Protein AF-A0AAD3H4E7-F1 (afdb_monomer_lite)

Organism: NCBI:txid426638

Secondary structure (DSSP, 8-state):
------HHHHHHHHHH---GGGS-HHHHS-HHHHTT------GGG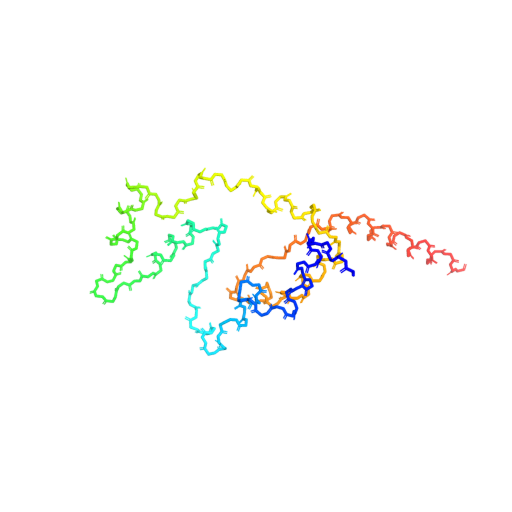HHHHHHHHHHH-B-TTT--BHIIIIIHHHHTTS--TT----S--SS-TGGGGGGT--HHHHHHHHHHHHHHHHSTTT-PPP--SSHHHHHHHHHHHHHHHHHHHSS--

Radius of gyration: 22.94 Å; chains: 1; bounding box: 48×32×80 Å

Structure (mmCIF, N/CA/C/O backbone):
data_AF-A0AAD3H4E7-F1
#
_entry.id   AF-A0AAD3H4E7-F1
#
loop_
_atom_site.group_PDB
_atom_site.id
_atom_site.type_symbol
_atom_site.label_atom_id
_atom_site.label_alt_id
_atom_site.label_comp_id
_atom_site.label_asym_id
_atom_site.label_entity_id
_atom_site.label_seq_id
_atom_site.pdbx_PDB_ins_code
_atom_site.Cartn_x
_atom_site.Cartn_y
_atom_site.Cartn_z
_atom_site.occupancy
_atom_site.B_iso_or_equiv
_atom_site.auth_seq_id
_atom_site.auth_comp_id
_atom_site.auth_asym_id
_atom_site.auth_atom_id
_atom_site.pdbx_PDB_model_num
ATOM 1 N N . MET A 1 1 ? 28.767 -15.199 -18.157 1.00 49.75 1 MET A N 1
ATOM 2 C CA . MET A 1 1 ? 27.957 -13.979 -18.354 1.00 49.75 1 MET A CA 1
ATOM 3 C C . MET A 1 1 ? 27.754 -13.343 -16.986 1.00 49.75 1 MET A C 1
ATOM 5 O O . MET A 1 1 ? 27.165 -13.981 -16.126 1.00 49.75 1 MET A O 1
ATOM 9 N N . ILE A 1 2 ? 28.351 -12.175 -16.729 1.00 52.56 2 ILE A N 1
ATOM 10 C CA . ILE A 1 2 ? 28.202 -11.471 -15.445 1.00 52.56 2 ILE A CA 1
ATOM 11 C C . ILE A 1 2 ? 26.932 -10.631 -15.550 1.00 52.56 2 ILE A C 1
ATOM 13 O O . ILE A 1 2 ? 26.899 -9.665 -16.309 1.00 52.56 2 ILE A O 1
ATOM 17 N N . TRP A 1 3 ? 25.888 -11.010 -14.818 1.00 58.00 3 TRP A N 1
ATOM 18 C CA . TRP A 1 3 ? 24.675 -10.205 -14.730 1.00 58.00 3 TRP A CA 1
ATOM 19 C C . TRP A 1 3 ? 24.979 -8.926 -13.952 1.00 58.00 3 TRP A C 1
ATOM 21 O O . TRP A 1 3 ? 25.382 -8.970 -12.786 1.00 58.00 3 TRP A O 1
ATOM 31 N N . ARG A 1 4 ? 24.812 -7.769 -14.599 1.00 77.88 4 ARG A N 1
ATOM 32 C CA . ARG A 1 4 ? 24.818 -6.488 -13.890 1.00 77.88 4 ARG A CA 1
ATOM 33 C C . ARG A 1 4 ? 23.520 -6.401 -13.093 1.00 77.88 4 ARG A C 1
ATOM 35 O O . ARG A 1 4 ? 22.448 -6.354 -13.682 1.00 77.88 4 ARG A O 1
ATOM 42 N N . LYS A 1 5 ? 23.629 -6.370 -11.765 1.00 85.12 5 LYS A N 1
ATOM 43 C CA . LYS A 1 5 ? 22.495 -6.162 -10.855 1.00 85.12 5 LYS A CA 1
ATOM 44 C C . LYS A 1 5 ? 21.993 -4.718 -10.996 1.00 85.12 5 LYS A C 1
ATOM 46 O O . LYS A 1 5 ? 22.503 -3.823 -10.331 1.00 85.12 5 LYS A O 1
ATOM 51 N N . ASN A 1 6 ? 21.064 -4.490 -11.919 1.00 89.19 6 ASN A N 1
ATOM 52 C CA . ASN A 1 6 ? 20.403 -3.207 -12.175 1.00 89.19 6 ASN A CA 1
ATOM 53 C C . ASN A 1 6 ? 18.878 -3.342 -11.989 1.00 89.19 6 ASN A C 1
ATOM 55 O O . ASN A 1 6 ? 18.393 -4.399 -11.586 1.00 89.19 6 ASN A O 1
ATOM 59 N N . PHE A 1 7 ? 18.124 -2.272 -12.253 1.00 90.44 7 PHE A N 1
ATOM 60 C CA . PHE A 1 7 ? 16.674 -2.273 -12.041 1.00 90.44 7 PHE A CA 1
ATOM 61 C C . PHE A 1 7 ? 15.930 -3.255 -12.960 1.00 90.44 7 PHE A C 1
ATOM 63 O O . PHE A 1 7 ? 15.067 -3.985 -12.488 1.00 90.44 7 PHE A O 1
ATOM 70 N N . THR A 1 8 ? 16.322 -3.363 -14.234 1.00 92.44 8 THR A N 1
ATOM 71 C CA . THR A 1 8 ? 15.782 -4.381 -15.152 1.00 92.44 8 THR A CA 1
ATOM 72 C C . THR A 1 8 ? 15.997 -5.792 -14.614 1.00 92.44 8 THR A C 1
ATOM 74 O O . THR A 1 8 ? 15.043 -6.553 -14.524 1.00 92.44 8 THR A O 1
ATOM 77 N N . TYR A 1 9 ? 17.218 -6.114 -14.170 1.00 91.31 9 TYR A N 1
ATOM 78 C CA . TYR A 1 9 ? 17.516 -7.400 -13.538 1.00 91.31 9 TYR A CA 1
ATOM 79 C C . TYR A 1 9 ? 16.620 -7.637 -12.319 1.00 91.31 9 TYR A C 1
ATOM 81 O O . TYR A 1 9 ? 16.091 -8.728 -12.155 1.00 91.31 9 TYR A O 1
ATOM 89 N N . PHE A 1 10 ? 16.417 -6.627 -11.468 1.00 91.38 10 PHE A N 1
ATOM 90 C CA . PHE A 1 10 ? 15.500 -6.742 -10.335 1.00 91.38 10 PHE A CA 1
ATOM 91 C C . PHE A 1 10 ? 14.068 -7.075 -10.786 1.00 91.38 10 PHE A C 1
ATOM 93 O O . PHE A 1 10 ? 13.501 -8.042 -10.284 1.00 91.38 10 PHE A O 1
ATOM 100 N N . LEU A 1 11 ? 13.515 -6.351 -11.764 1.00 92.06 11 LEU A N 1
ATOM 101 C CA . LEU A 1 11 ? 12.174 -6.616 -12.295 1.00 92.06 11 LEU A CA 1
ATOM 102 C C . LEU A 1 11 ? 12.058 -8.011 -12.922 1.00 92.06 11 LEU A C 1
ATOM 104 O O . LEU A 1 11 ? 11.078 -8.708 -12.674 1.00 92.06 11 LEU A O 1
ATOM 108 N N . GLU A 1 12 ? 13.068 -8.473 -13.655 1.00 91.12 12 GLU A N 1
ATOM 109 C CA . GLU A 1 12 ? 13.129 -9.852 -14.156 1.00 91.12 12 GLU A CA 1
ATOM 110 C C . GLU A 1 12 ? 13.119 -10.870 -13.008 1.00 91.12 12 GLU A C 1
ATOM 112 O O . GLU A 1 12 ? 12.354 -11.832 -13.045 1.00 91.12 12 GLU A O 1
ATOM 117 N N . ARG A 1 13 ? 13.890 -10.624 -11.937 1.00 91.38 13 ARG A N 1
ATOM 118 C CA . ARG A 1 13 ? 13.901 -11.489 -10.745 1.00 91.38 13 ARG A CA 1
ATOM 119 C C . ARG A 1 13 ? 12.546 -11.566 -10.052 1.00 91.38 13 ARG A C 1
ATOM 121 O O . ARG A 1 13 ? 12.259 -12.588 -9.443 1.00 91.38 13 ARG A O 1
ATOM 128 N N . THR A 1 14 ? 11.690 -10.551 -10.152 1.00 91.19 14 THR A N 1
ATOM 129 C CA . THR A 1 14 ? 10.331 -10.640 -9.583 1.00 91.19 14 THR A CA 1
ATOM 130 C C . THR A 1 14 ? 9.446 -11.677 -10.286 1.00 91.19 14 THR A C 1
ATOM 132 O O . THR A 1 14 ? 8.345 -11.950 -9.813 1.00 91.19 14 THR A O 1
ATOM 135 N N . GLN A 1 15 ? 9.857 -12.214 -11.440 1.00 89.12 15 GLN A N 1
ATOM 136 C CA . GLN A 1 15 ? 9.088 -13.220 -12.179 1.00 89.12 15 GLN A CA 1
ATOM 137 C C . GLN A 1 15 ? 9.406 -14.652 -11.739 1.00 89.12 15 GLN A C 1
ATOM 139 O O . GLN A 1 15 ? 8.552 -15.524 -11.854 1.00 89.12 15 GLN A O 1
ATOM 144 N N . ASP A 1 16 ? 10.619 -14.907 -11.247 1.00 89.06 16 ASP A N 1
ATOM 145 C CA . ASP A 1 16 ? 11.093 -16.259 -10.932 1.00 89.06 16 ASP A CA 1
ATOM 146 C C . ASP A 1 16 ? 11.615 -16.420 -9.492 1.00 89.06 16 ASP A C 1
ATOM 148 O O . ASP A 1 16 ? 11.859 -17.537 -9.029 1.00 89.06 16 ASP A O 1
ATOM 152 N N . CYS A 1 17 ? 11.768 -15.319 -8.753 1.00 87.56 17 CYS A N 1
ATOM 153 C CA . CYS A 1 17 ? 12.090 -15.304 -7.335 1.00 87.56 17 CYS A CA 1
ATOM 154 C C . CYS A 1 17 ? 10.806 -15.144 -6.520 1.00 87.56 17 CYS A C 1
ATOM 156 O O . CYS A 1 17 ? 10.228 -14.060 -6.463 1.00 87.56 17 CYS A O 1
ATOM 158 N N . HIS A 1 18 ? 10.387 -16.221 -5.858 1.00 84.94 18 HIS A N 1
ATOM 159 C CA . HIS A 1 18 ? 9.239 -16.199 -4.957 1.00 84.94 18 HIS A CA 1
ATOM 160 C C . HIS A 1 18 ? 9.651 -15.558 -3.630 1.00 84.94 18 HIS A C 1
ATOM 162 O O . HIS A 1 18 ? 10.074 -16.240 -2.699 1.00 84.94 18 HIS A O 1
ATOM 168 N N . ASP A 1 19 ? 9.577 -14.234 -3.579 1.00 87.50 19 ASP A N 1
ATOM 169 C CA . ASP A 1 19 ? 9.761 -13.448 -2.365 1.00 87.50 19 ASP A CA 1
ATOM 170 C C . ASP A 1 19 ? 8.465 -12.667 -2.105 1.00 87.50 19 ASP A C 1
ATOM 172 O O . ASP A 1 19 ? 8.037 -11.906 -2.981 1.00 87.50 19 ASP A O 1
ATOM 176 N N . PRO A 1 20 ? 7.824 -12.854 -0.936 1.00 86.00 20 PRO A N 1
ATOM 177 C CA . PRO A 1 20 ? 6.547 -12.219 -0.628 1.00 86.00 20 PRO A CA 1
ATOM 178 C C . PRO A 1 20 ? 6.602 -10.686 -0.661 1.00 86.00 20 PRO A C 1
ATOM 180 O O . PRO A 1 20 ? 5.568 -10.059 -0.846 1.00 86.00 20 PRO A O 1
ATOM 183 N N . HIS A 1 21 ? 7.782 -10.067 -0.544 1.00 82.94 21 HIS A N 1
ATOM 184 C CA . HIS A 1 21 ? 7.917 -8.607 -0.595 1.00 82.94 21 HIS A CA 1
ATOM 185 C C . HIS A 1 21 ? 7.682 -8.006 -1.990 1.00 82.94 21 HIS A C 1
ATOM 187 O O . HIS A 1 21 ? 7.457 -6.803 -2.088 1.00 82.94 21 HIS A O 1
ATOM 193 N N . TRP A 1 22 ? 7.749 -8.806 -3.062 1.00 87.06 22 TRP A N 1
ATOM 194 C CA . TRP A 1 22 ? 7.530 -8.340 -4.445 1.00 87.06 22 TRP A CA 1
ATOM 195 C C . TRP A 1 22 ? 6.324 -9.008 -5.112 1.00 87.06 22 TRP A C 1
ATOM 197 O O . TRP A 1 22 ? 6.093 -8.806 -6.308 1.00 87.06 22 TRP A O 1
ATOM 207 N N . GLN A 1 23 ? 5.586 -9.834 -4.366 1.00 87.06 23 GLN A N 1
ATOM 208 C CA . GLN A 1 23 ? 4.331 -10.407 -4.832 1.00 87.06 23 GLN A CA 1
ATOM 209 C C . GLN A 1 23 ? 3.258 -9.326 -4.913 1.00 87.06 23 GLN A C 1
ATOM 211 O O . GLN A 1 23 ? 3.284 -8.340 -4.181 1.00 87.06 23 GLN A O 1
ATOM 216 N N . ILE A 1 24 ? 2.313 -9.539 -5.821 1.00 89.69 24 ILE A N 1
ATOM 217 C CA . ILE A 1 24 ? 1.097 -8.740 -5.900 1.00 89.69 24 ILE A CA 1
ATOM 218 C C . ILE A 1 24 ? 0.360 -8.916 -4.566 1.00 89.69 24 ILE A C 1
ATOM 220 O O . ILE A 1 24 ? 0.050 -10.042 -4.179 1.00 89.69 24 ILE A O 1
ATOM 224 N N . GLN A 1 25 ? 0.074 -7.824 -3.857 1.00 89.06 25 GLN A N 1
ATOM 225 C CA . GLN A 1 25 ? -0.601 -7.850 -2.556 1.00 89.06 25 GLN A CA 1
ATOM 226 C C . GLN A 1 25 ? -1.988 -8.481 -2.658 1.00 89.06 25 GLN A C 1
ATOM 228 O O . GLN A 1 25 ? -2.428 -9.143 -1.718 1.00 89.06 25 GLN A O 1
ATOM 233 N N . TYR A 1 26 ? -2.644 -8.324 -3.815 1.00 91.12 26 TYR A N 1
ATOM 234 C CA . TYR A 1 26 ? -3.914 -8.982 -4.101 1.00 91.12 26 TYR A CA 1
ATOM 235 C C . TYR A 1 26 ? -3.842 -10.508 -3.886 1.00 91.12 26 TYR A C 1
ATOM 237 O O . TYR A 1 26 ? -4.712 -11.091 -3.245 1.00 91.12 26 TYR A O 1
ATOM 245 N N . ASP A 1 27 ? -2.765 -11.140 -4.356 1.00 90.50 27 ASP A N 1
ATOM 246 C CA . ASP A 1 27 ? -2.585 -12.595 -4.294 1.00 90.50 27 ASP A CA 1
ATOM 247 C C . ASP A 1 27 ? -2.154 -13.088 -2.902 1.00 90.50 27 ASP A C 1
ATOM 249 O O . ASP A 1 27 ? -2.265 -14.275 -2.595 1.00 90.50 27 ASP A O 1
ATOM 253 N N . VAL A 1 28 ? -1.648 -12.193 -2.045 1.00 89.94 28 VAL A N 1
ATOM 254 C CA . VAL A 1 28 ? -1.225 -12.530 -0.674 1.00 89.94 28 VAL A CA 1
ATOM 255 C C . VAL A 1 28 ? -2.434 -12.745 0.244 1.00 89.94 28 VAL A C 1
ATOM 257 O O . VAL A 1 28 ? -2.365 -13.519 1.202 1.00 89.94 28 VAL A O 1
ATOM 260 N N . VAL A 1 29 ? -3.552 -12.076 -0.035 1.00 89.44 29 VAL A N 1
ATOM 261 C CA . VAL A 1 29 ? -4.795 -12.206 0.730 1.00 89.44 29 VAL A CA 1
ATOM 262 C C . VAL A 1 29 ? -5.685 -13.261 0.072 1.00 89.44 29 VAL A C 1
ATOM 264 O O . VAL A 1 29 ? -6.156 -13.071 -1.047 1.00 89.44 29 VAL A O 1
ATOM 267 N N . ASP A 1 30 ? -5.975 -14.361 0.783 1.00 91.62 30 ASP A N 1
ATOM 268 C CA . ASP A 1 30 ? -6.920 -15.377 0.287 1.00 91.62 30 ASP A CA 1
ATOM 269 C C . ASP A 1 30 ? -8.272 -14.744 -0.090 1.00 91.62 30 ASP A C 1
ATOM 271 O O . ASP A 1 30 ? -8.822 -13.940 0.667 1.00 91.62 30 ASP A O 1
ATOM 275 N N . GLU A 1 31 ? -8.882 -15.236 -1.174 1.00 91.50 31 GLU A N 1
ATOM 276 C CA . GLU A 1 31 ? -10.153 -14.730 -1.715 1.00 91.50 31 GLU A CA 1
ATOM 277 C C . GLU A 1 31 ? -11.260 -14.574 -0.655 1.00 91.50 31 GLU A C 1
ATOM 279 O O . GLU A 1 31 ? -11.976 -13.573 -0.602 1.00 91.50 31 GLU A O 1
ATOM 284 N N . LYS A 1 32 ? -11.345 -15.539 0.270 1.00 95.12 32 LYS A N 1
ATOM 285 C CA . LYS A 1 32 ? -12.326 -15.566 1.369 1.00 95.12 32 LYS A CA 1
ATOM 286 C C . LYS A 1 32 ? -12.211 -14.390 2.351 1.00 95.12 32 LYS A C 1
ATOM 288 O O . LYS A 1 32 ? -13.145 -14.165 3.123 1.00 95.12 32 LYS A O 1
ATOM 293 N N . TRP A 1 33 ? -11.076 -13.690 2.377 1.00 93.81 33 TRP A N 1
ATOM 294 C CA . TRP A 1 33 ? -10.818 -12.580 3.292 1.00 93.81 33 TRP A CA 1
ATOM 295 C C . TRP A 1 33 ? -11.097 -11.210 2.679 1.00 93.81 33 TRP A C 1
ATOM 297 O O . TRP A 1 33 ? -11.351 -10.287 3.447 1.00 93.81 33 TRP A O 1
ATOM 307 N N . TRP A 1 34 ? -11.141 -11.061 1.348 1.00 90.50 34 TRP A N 1
ATOM 308 C CA . TRP A 1 34 ? -11.386 -9.755 0.714 1.00 90.50 34 TRP A CA 1
ATOM 309 C C . TRP A 1 34 ? -12.685 -9.108 1.184 1.00 90.50 34 TRP A C 1
ATOM 311 O O . TRP A 1 34 ? -12.702 -7.936 1.545 1.00 90.50 34 TRP A O 1
ATOM 321 N N . SER A 1 35 ? -13.761 -9.890 1.305 1.00 91.75 35 SER A N 1
ATOM 322 C CA . SER A 1 35 ? -15.052 -9.390 1.794 1.00 91.75 35 SER A CA 1
ATOM 323 C C . SER A 1 35 ? -15.082 -9.091 3.304 1.00 91.75 35 SER A C 1
ATOM 325 O O . SER A 1 35 ? -16.159 -8.853 3.850 1.00 91.75 35 SER A O 1
ATOM 327 N N . LYS A 1 36 ? -13.965 -9.272 4.016 1.00 93.88 36 LYS A N 1
ATOM 328 C CA . LYS A 1 36 ? -13.811 -9.042 5.464 1.00 93.88 36 LYS A CA 1
ATOM 329 C C . LYS A 1 36 ? -12.865 -7.881 5.764 1.00 93.88 36 LYS A C 1
ATOM 331 O O . LYS A 1 36 ? -12.645 -7.573 6.931 1.00 93.88 36 LYS A O 1
ATOM 336 N N . ILE A 1 37 ? -12.269 -7.283 4.734 1.00 91.44 37 ILE A N 1
ATOM 337 C CA . ILE A 1 37 ? -11.418 -6.110 4.881 1.00 91.44 37 ILE A CA 1
ATOM 338 C C . ILE A 1 37 ? -12.330 -4.890 4.947 1.00 91.44 37 ILE A C 1
ATOM 340 O O . ILE A 1 37 ? -12.882 -4.455 3.942 1.00 91.44 37 ILE A O 1
ATOM 344 N N . ASP A 1 38 ? -12.474 -4.347 6.152 1.00 91.69 38 ASP A N 1
ATOM 345 C CA . ASP A 1 38 ? -13.314 -3.174 6.419 1.00 91.69 38 ASP A CA 1
ATOM 346 C C . ASP A 1 38 ? -12.508 -1.861 6.442 1.00 91.69 38 ASP A C 1
ATOM 348 O O . ASP A 1 38 ? -13.063 -0.782 6.652 1.00 91.69 38 ASP A O 1
ATOM 352 N N . PHE A 1 39 ? -11.184 -1.947 6.273 1.00 92.12 39 PHE A N 1
ATOM 353 C CA . PHE A 1 39 ? -10.278 -0.804 6.286 1.00 92.12 39 PHE A CA 1
ATOM 354 C C . PHE A 1 39 ? -8.993 -1.107 5.504 1.00 92.12 39 PHE A C 1
ATOM 356 O O . PHE A 1 39 ? -8.346 -2.125 5.754 1.00 92.12 39 PHE A O 1
ATOM 363 N N . VAL A 1 40 ? -8.595 -0.192 4.620 1.00 90.44 40 VAL A N 1
ATOM 364 C CA . VAL A 1 40 ? -7.296 -0.192 3.929 1.00 90.44 40 VAL A CA 1
ATOM 365 C C . VAL A 1 40 ? -6.587 1.111 4.269 1.00 90.44 40 VAL A C 1
ATOM 367 O O . VAL A 1 40 ? -7.168 2.184 4.139 1.00 90.44 40 VAL A O 1
ATOM 370 N N . GLY A 1 41 ? -5.351 1.003 4.755 1.00 89.12 41 GLY A N 1
ATOM 371 C CA . GLY A 1 41 ? -4.506 2.151 5.067 1.00 89.12 41 GLY A CA 1
ATOM 372 C C . GLY A 1 41 ? -3.352 2.262 4.082 1.00 89.12 41 GLY A C 1
ATOM 373 O O . GLY A 1 41 ? -2.793 1.251 3.656 1.00 89.12 41 GLY A O 1
ATOM 374 N N . HIS A 1 42 ? -2.960 3.490 3.775 1.00 86.56 42 HIS A N 1
ATOM 375 C CA . HIS A 1 42 ? -1.926 3.803 2.810 1.00 86.56 42 HIS A CA 1
ATOM 376 C C . HIS A 1 42 ? -0.726 4.439 3.497 1.00 86.56 42 HIS A C 1
ATOM 378 O O . HIS A 1 42 ? -0.850 5.366 4.295 1.00 86.56 42 HIS A O 1
ATOM 384 N N . MET A 1 43 ? 0.474 3.981 3.141 1.00 81.62 43 MET A N 1
ATOM 385 C CA . MET A 1 43 ? 1.709 4.474 3.758 1.00 81.62 43 MET A CA 1
ATOM 386 C C . MET A 1 43 ? 1.936 5.977 3.548 1.00 81.62 43 MET A C 1
ATOM 388 O O . MET A 1 43 ? 2.485 6.639 4.425 1.00 81.62 43 MET A O 1
ATOM 392 N N . HIS A 1 44 ? 1.489 6.527 2.417 1.00 79.00 44 HIS A N 1
ATOM 393 C CA . HIS A 1 44 ? 1.604 7.955 2.117 1.00 79.00 44 HIS A CA 1
ATOM 394 C C . HIS A 1 44 ? 0.673 8.823 2.991 1.00 79.00 44 HIS A C 1
ATOM 396 O O . HIS A 1 44 ? 0.989 9.981 3.252 1.00 79.00 44 HIS A O 1
ATOM 402 N N . HIS A 1 45 ? -0.406 8.240 3.526 1.00 83.19 45 HIS A N 1
ATOM 403 C CA . HIS A 1 45 ? -1.342 8.865 4.465 1.00 83.19 45 HIS A CA 1
ATOM 404 C C . HIS A 1 45 ? -1.313 8.198 5.849 1.00 83.19 45 HIS A C 1
ATOM 406 O O . HIS A 1 45 ? -2.289 8.278 6.589 1.00 83.19 45 HIS A O 1
ATOM 412 N N . ILE A 1 46 ? -0.210 7.537 6.232 1.00 83.56 46 ILE A N 1
ATOM 413 C CA . ILE A 1 46 ? -0.192 6.619 7.387 1.00 83.56 46 ILE A CA 1
ATOM 414 C C . ILE A 1 46 ? -0.689 7.258 8.688 1.00 83.56 46 ILE A C 1
ATOM 416 O O . ILE A 1 46 ? -1.365 6.608 9.483 1.00 83.56 46 ILE A O 1
ATOM 420 N N . HIS A 1 47 ? -0.394 8.542 8.893 1.00 82.75 47 HIS A N 1
ATOM 421 C CA . HIS A 1 47 ? -0.866 9.293 10.048 1.00 82.75 47 HIS A CA 1
ATOM 422 C C . HIS A 1 47 ? -2.396 9.462 10.036 1.00 82.75 47 HIS A C 1
ATOM 424 O O . HIS A 1 47 ? -3.077 9.165 11.024 1.00 82.75 47 HIS A O 1
ATOM 430 N N . ASP A 1 48 ? -2.940 9.915 8.909 1.00 87.00 48 ASP A N 1
ATOM 431 C CA . ASP A 1 48 ? -4.362 10.216 8.759 1.00 87.00 48 ASP A CA 1
ATOM 432 C C . ASP A 1 48 ? -5.205 8.942 8.699 1.00 87.00 48 ASP A C 1
ATOM 434 O O . ASP A 1 48 ? -6.257 8.861 9.343 1.00 87.00 48 ASP A O 1
ATOM 438 N N . ASP A 1 49 ? -4.706 7.911 8.024 1.00 90.00 49 ASP A N 1
ATOM 439 C CA . ASP A 1 49 ? -5.346 6.603 7.954 1.00 90.00 49 ASP A CA 1
ATOM 440 C C . ASP A 1 49 ? -5.330 5.916 9.320 1.00 90.00 49 ASP A C 1
ATOM 442 O O . ASP A 1 49 ? -6.349 5.379 9.752 1.00 90.00 49 ASP A O 1
ATOM 446 N N . ALA A 1 50 ? -4.245 6.019 10.091 1.00 88.88 50 ALA A N 1
ATOM 447 C CA . ALA A 1 50 ? -4.234 5.490 11.451 1.00 88.88 50 ALA A CA 1
ATOM 448 C C . ALA A 1 50 ? -5.222 6.217 12.374 1.00 88.88 50 ALA A C 1
ATOM 450 O O . ALA A 1 50 ? -5.958 5.576 13.131 1.00 88.88 50 ALA A O 1
ATOM 451 N N . LYS A 1 51 ? -5.306 7.552 12.289 1.00 89.88 51 LYS A N 1
ATOM 452 C CA . LYS A 1 51 ? -6.324 8.322 13.020 1.00 89.88 51 LYS A CA 1
ATOM 453 C C . LYS A 1 51 ? -7.736 7.903 12.606 1.00 89.88 51 LYS A C 1
ATOM 455 O O . LYS A 1 51 ? -8.615 7.783 13.466 1.00 89.88 51 LYS A O 1
ATOM 460 N N . SER A 1 52 ? -7.958 7.666 11.316 1.00 92.75 52 SER A N 1
ATOM 461 C CA . SER A 1 52 ? -9.243 7.221 10.771 1.00 92.75 52 SER A CA 1
ATOM 462 C C . SER A 1 52 ? -9.614 5.822 11.262 1.00 92.75 52 SER A C 1
ATOM 464 O O . SER A 1 52 ? -10.725 5.635 11.760 1.00 92.75 52 SER A O 1
ATOM 466 N N . LEU A 1 53 ? -8.667 4.880 11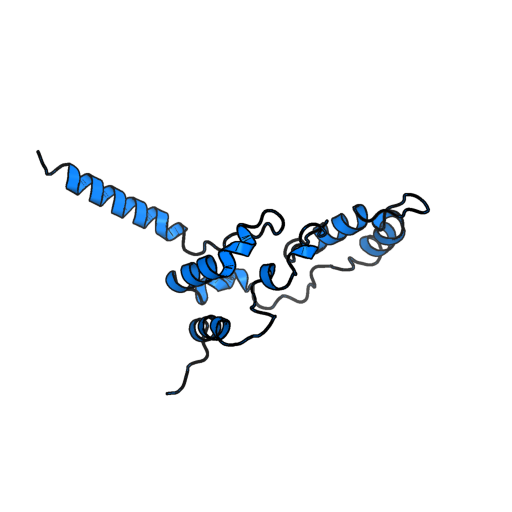.268 1.00 93.00 53 LEU A N 1
ATOM 467 C CA . LEU A 1 53 ? -8.840 3.540 11.831 1.00 93.00 53 LEU A CA 1
ATOM 468 C C . LEU A 1 53 ? -9.245 3.596 13.310 1.00 93.00 53 LEU A C 1
ATOM 470 O O . LEU A 1 53 ? -10.204 2.949 13.727 1.00 93.00 53 LEU A O 1
ATOM 474 N N . LEU A 1 54 ? -8.571 4.414 14.122 1.00 92.25 54 LEU A N 1
ATOM 475 C CA . LEU A 1 54 ? -8.897 4.536 15.548 1.00 92.25 54 LEU A CA 1
ATOM 476 C C . LEU A 1 54 ? -10.290 5.127 15.799 1.00 92.25 54 LEU A C 1
ATOM 478 O O . LEU A 1 54 ? -10.934 4.789 16.795 1.00 92.25 54 LEU A O 1
ATOM 482 N N . LYS A 1 55 ? -10.761 6.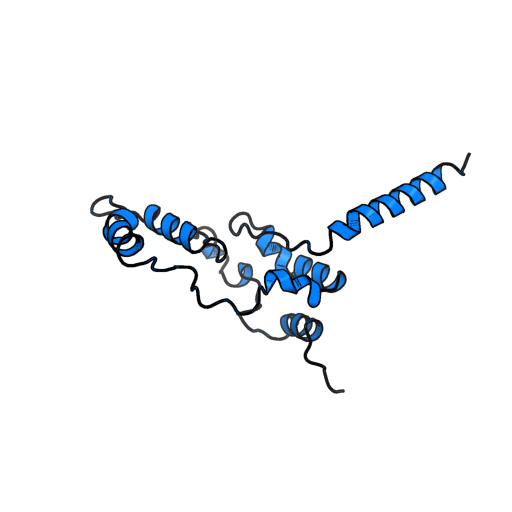015 14.920 1.00 93.75 55 LYS A N 1
ATOM 483 C CA . LYS A 1 55 ? -12.131 6.545 14.969 1.00 93.75 55 LYS A CA 1
ATOM 484 C C . LYS A 1 55 ? -13.163 5.526 14.485 1.00 93.75 55 LYS A C 1
ATOM 486 O O . LYS A 1 55 ? -14.298 5.559 14.953 1.00 93.75 55 LYS A O 1
ATOM 491 N N . PHE A 1 56 ? -12.779 4.638 13.572 1.00 94.88 56 PHE A N 1
ATOM 492 C CA . PHE A 1 56 ? -13.630 3.568 13.062 1.00 94.88 56 PHE A CA 1
ATOM 493 C C . PHE A 1 56 ? -13.859 2.466 14.110 1.00 94.88 56 PHE A C 1
ATOM 495 O O . PHE A 1 56 ? -14.990 2.026 14.319 1.00 94.88 56 PHE A O 1
ATOM 502 N N . LEU A 1 57 ? -12.810 2.063 14.833 1.00 94.06 57 LEU A N 1
ATOM 503 C CA . LEU A 1 57 ? -12.879 1.004 15.841 1.00 94.06 57 LEU A CA 1
ATOM 504 C C . LEU A 1 57 ? -13.711 1.429 17.060 1.00 94.06 57 LEU A C 1
ATOM 506 O O . LEU A 1 57 ? -13.266 2.243 17.872 1.00 94.06 57 LEU A O 1
ATOM 510 N N . ARG A 1 58 ? -14.900 0.837 17.227 1.00 95.69 58 ARG A N 1
ATOM 511 C CA . ARG A 1 58 ? -15.838 1.122 18.325 1.00 95.69 58 ARG A CA 1
ATOM 512 C C . ARG A 1 58 ? -15.948 -0.042 19.304 1.00 95.69 58 ARG A C 1
ATOM 514 O O . ARG A 1 58 ? -16.064 -1.199 18.914 1.00 95.69 58 ARG A O 1
ATOM 521 N N . SER A 1 59 ? -15.944 0.264 20.597 1.00 94.69 59 SER A N 1
ATOM 522 C CA . SER A 1 59 ? -16.129 -0.740 21.639 1.00 94.69 59 SER A CA 1
ATOM 523 C C . SER A 1 59 ? -17.600 -1.102 21.820 1.00 94.69 59 SER A C 1
ATOM 525 O O . SER A 1 59 ? -18.438 -0.234 22.045 1.00 94.69 59 SER A O 1
ATOM 527 N N . ASN A 1 60 ? -17.895 -2.401 21.855 1.00 95.69 60 ASN A N 1
ATOM 528 C CA . ASN A 1 60 ? -19.240 -2.906 22.149 1.00 95.69 60 ASN A CA 1
ATOM 529 C C . ASN A 1 60 ? -19.656 -2.747 23.624 1.00 95.69 60 ASN A C 1
ATOM 531 O O . ASN A 1 60 ? -20.818 -2.962 23.951 1.00 95.69 60 ASN A O 1
ATOM 535 N N . LYS A 1 61 ? -18.724 -2.411 24.529 1.00 95.88 61 LYS A N 1
ATOM 536 C CA . LYS A 1 61 ? -18.994 -2.320 25.975 1.00 95.88 61 LYS A CA 1
ATOM 537 C C . LYS A 1 61 ? -19.542 -0.955 26.390 1.00 95.88 61 LYS A C 1
ATOM 539 O O . LYS A 1 61 ? -20.460 -0.884 27.195 1.00 95.88 61 LYS A O 1
ATOM 544 N N . ASP A 1 62 ? -18.934 0.110 25.886 1.00 95.50 62 ASP A N 1
ATOM 545 C CA . ASP A 1 62 ? -19.228 1.495 26.278 1.00 95.50 62 ASP A CA 1
ATOM 546 C C . ASP A 1 62 ? -19.501 2.407 25.075 1.00 95.50 62 ASP A C 1
ATOM 548 O O . ASP A 1 62 ? -19.730 3.600 25.246 1.00 95.50 62 ASP A O 1
ATOM 552 N N . GLY A 1 63 ? -19.496 1.862 23.854 1.00 95.56 63 GLY A N 1
ATOM 553 C CA . GLY A 1 63 ? -19.807 2.602 22.636 1.00 95.56 63 GLY A CA 1
ATOM 554 C C . GLY A 1 63 ? -18.739 3.610 22.220 1.00 95.56 63 GLY A C 1
ATOM 555 O O . GLY A 1 63 ? -18.914 4.246 21.185 1.00 95.56 63 GLY A O 1
ATOM 556 N N . LEU A 1 64 ? -17.643 3.758 22.966 1.00 96.50 64 LEU A N 1
ATOM 557 C CA . LEU A 1 64 ? -16.575 4.704 22.647 1.00 96.50 64 LEU A CA 1
ATOM 558 C C . LEU A 1 64 ? -15.627 4.130 21.593 1.00 96.50 64 LEU A C 1
ATOM 560 O O . LEU A 1 64 ? -15.372 2.922 21.540 1.00 96.50 64 LEU A O 1
ATOM 564 N N . THR A 1 65 ? -15.080 5.012 20.766 1.00 96.19 65 THR A N 1
ATOM 565 C CA . THR A 1 65 ? -14.053 4.676 19.775 1.00 96.19 65 THR A CA 1
ATOM 566 C C . THR A 1 65 ? -12.683 4.475 20.428 1.00 96.19 65 THR A C 1
ATOM 568 O O . THR A 1 65 ? -12.414 4.997 21.514 1.00 96.19 65 THR A O 1
ATOM 571 N N . ALA A 1 66 ? -11.779 3.747 19.767 1.00 92.56 66 ALA A N 1
ATOM 572 C CA . ALA A 1 66 ? -10.389 3.637 20.214 1.00 92.56 66 ALA A CA 1
ATOM 573 C C . ALA A 1 66 ? -9.721 5.023 20.280 1.00 92.56 66 ALA A C 1
ATOM 575 O O . ALA A 1 66 ? -8.978 5.320 21.219 1.00 92.56 66 ALA A O 1
ATOM 576 N N . TRP A 1 67 ? -10.067 5.915 19.345 1.00 92.31 67 TRP A N 1
ATOM 577 C CA . TRP A 1 67 ? -9.635 7.309 19.369 1.00 92.31 67 TRP A CA 1
ATOM 578 C C . TRP A 1 67 ? -10.047 8.028 20.660 1.00 92.31 67 TRP A C 1
ATOM 580 O O . TRP A 1 67 ? -9.222 8.679 21.292 1.00 92.31 67 TRP A O 1
ATOM 590 N N . GLU A 1 68 ? -11.301 7.894 21.089 1.00 92.69 68 GLU A N 1
ATOM 591 C CA . GLU A 1 68 ? -11.803 8.546 22.306 1.00 92.69 68 GLU A CA 1
ATOM 592 C C . GLU A 1 68 ? -11.201 7.992 23.592 1.00 92.69 68 GLU A C 1
ATOM 594 O O . GLU A 1 68 ? -11.007 8.757 24.531 1.00 92.69 68 GLU A O 1
ATOM 599 N N . LYS A 1 69 ? -10.910 6.689 23.639 1.00 90.00 69 LYS A N 1
ATOM 600 C CA . LYS A 1 69 ? -10.368 6.047 24.842 1.00 90.00 69 LYS A CA 1
ATOM 601 C C . LYS A 1 69 ? -8.888 6.308 25.057 1.00 90.00 69 LYS A C 1
ATOM 603 O O . LYS A 1 69 ? -8.459 6.439 26.197 1.00 90.00 69 LYS A O 1
ATOM 608 N N . VAL A 1 70 ? -8.110 6.270 23.977 1.00 85.69 70 VAL A N 1
ATOM 609 C CA . VAL A 1 70 ? -6.642 6.273 24.061 1.00 85.69 70 VAL A CA 1
ATOM 610 C C . VAL A 1 70 ? -5.982 7.159 23.011 1.00 85.69 70 VAL A C 1
ATOM 612 O O . VAL A 1 70 ? -4.934 7.736 23.284 1.00 85.69 70 VAL A O 1
ATOM 615 N N . GLY A 1 71 ? -6.588 7.312 21.829 1.00 84.88 71 GLY A N 1
ATOM 616 C CA . GLY A 1 71 ? -5.990 8.071 20.729 1.00 84.88 71 GLY A CA 1
ATOM 617 C C . GLY A 1 71 ? -5.818 9.558 21.043 1.00 84.88 71 GLY A C 1
ATOM 618 O O . GLY A 1 71 ? -4.721 10.076 20.897 1.00 84.88 71 GLY A O 1
ATOM 619 N N . LYS A 1 72 ? -6.851 10.241 21.548 1.00 83.44 72 LYS A N 1
ATOM 620 C CA . LYS A 1 72 ? -6.791 11.688 21.849 1.00 83.44 72 LYS A CA 1
ATOM 621 C C . LYS A 1 72 ? -5.656 12.042 22.811 1.00 83.44 72 LYS A C 1
ATOM 623 O O . LYS A 1 72 ? -4.910 12.985 22.576 1.00 83.44 72 LYS A O 1
ATOM 628 N N . ASP A 1 73 ? -5.520 11.275 23.889 1.00 79.19 73 ASP A N 1
ATOM 629 C CA . ASP A 1 73 ? -4.544 11.570 24.939 1.00 79.19 73 ASP A CA 1
ATOM 630 C C . ASP A 1 73 ? -3.145 11.038 24.619 1.00 79.19 73 ASP A C 1
ATOM 632 O O . ASP A 1 73 ? -2.160 11.674 24.979 1.00 79.19 73 ASP A O 1
ATOM 636 N N . GLY A 1 74 ? -3.038 9.892 23.943 1.00 69.81 74 GLY A N 1
ATOM 637 C CA . GLY A 1 74 ? -1.751 9.301 23.581 1.00 69.81 74 GLY A CA 1
ATOM 638 C C . GLY A 1 74 ? -1.110 9.937 22.348 1.00 69.81 74 GLY A C 1
ATOM 639 O O . GLY A 1 74 ? 0.101 10.114 22.327 1.00 69.81 74 GLY A O 1
ATOM 640 N N . TRP A 1 75 ? -1.916 10.299 21.346 1.00 73.81 75 TRP A N 1
ATOM 641 C CA . TRP A 1 75 ? -1.453 10.686 20.009 1.00 73.81 75 TRP A CA 1
ATOM 642 C C . TRP A 1 75 ? -1.217 12.190 19.856 1.00 73.81 75 TRP A C 1
ATOM 644 O O . TRP A 1 75 ? -0.302 12.591 19.148 1.00 73.81 75 TRP A O 1
ATOM 654 N N . GLU A 1 76 ? -2.026 13.035 20.512 1.00 65.44 76 GLU A N 1
ATOM 655 C CA . GLU A 1 76 ? -1.892 14.499 20.401 1.00 65.44 76 GLU A CA 1
ATOM 656 C C . GLU A 1 76 ? -1.004 15.098 21.509 1.00 65.44 76 GLU A C 1
ATOM 658 O O . GLU A 1 76 ? -0.374 16.129 21.289 1.00 65.44 76 GLU A O 1
ATOM 663 N N . LYS A 1 77 ? -0.913 14.472 22.695 1.00 64.06 77 LYS A N 1
ATOM 664 C CA . LYS A 1 77 ? -0.163 15.041 23.839 1.00 64.06 77 LYS A CA 1
ATOM 665 C C . LYS A 1 77 ? 1.272 14.531 23.986 1.00 64.06 77 LYS A C 1
ATOM 667 O O . LYS A 1 77 ? 2.101 15.266 24.511 1.00 64.06 77 LYS A O 1
ATOM 672 N N . ASN A 1 78 ? 1.569 13.305 23.547 1.00 60.34 78 ASN A N 1
ATOM 673 C CA . ASN A 1 78 ? 2.860 12.641 23.798 1.00 60.34 78 ASN A CA 1
ATOM 674 C C . ASN A 1 78 ? 3.695 12.399 22.526 1.00 60.34 78 ASN A C 1
ATOM 676 O O . ASN A 1 78 ? 4.687 11.673 22.576 1.00 60.34 78 ASN A O 1
ATOM 680 N N . GLY A 1 79 ? 3.315 13.022 21.407 1.00 59.72 79 GLY A N 1
ATOM 681 C CA . GLY A 1 79 ? 3.892 12.773 20.085 1.00 59.72 79 GLY A CA 1
ATOM 682 C C . GLY A 1 79 ? 3.060 11.777 19.276 1.00 59.72 79 GLY A C 1
ATOM 683 O O . GLY A 1 79 ? 2.400 10.895 19.826 1.00 59.72 79 GLY A O 1
ATOM 684 N N . GLU A 1 80 ? 3.060 11.941 17.955 1.00 66.12 80 GLU A N 1
ATOM 685 C CA . GLU A 1 80 ? 2.255 11.113 17.057 1.00 66.12 80 GLU A CA 1
ATOM 686 C C . GLU A 1 80 ? 2.863 9.698 16.992 1.00 66.12 80 GLU A C 1
ATOM 688 O O . GLU A 1 80 ? 4.010 9.511 16.601 1.00 66.12 80 GLU A O 1
ATOM 693 N N . PHE A 1 81 ? 2.110 8.667 17.382 1.00 62.47 81 PHE A N 1
ATOM 694 C CA . PHE A 1 81 ? 2.588 7.271 17.452 1.00 62.47 81 PHE A CA 1
ATOM 695 C C . PHE A 1 81 ? 2.986 6.681 16.080 1.00 62.47 81 PHE A C 1
ATOM 697 O O . PHE A 1 81 ? 3.710 5.690 16.012 1.00 62.47 81 PHE A O 1
ATOM 704 N N . LEU A 1 82 ? 2.560 7.323 14.990 1.00 63.75 82 LEU A N 1
ATOM 705 C CA . LEU A 1 82 ? 2.996 7.067 13.613 1.00 63.75 82 LEU A CA 1
ATOM 706 C C . LEU A 1 82 ? 3.404 8.372 12.927 1.00 63.75 82 LEU A C 1
ATOM 708 O O . LEU A 1 82 ? 3.079 8.598 11.761 1.00 63.75 82 LEU A O 1
ATOM 712 N N . GLN A 1 83 ? 4.080 9.252 13.671 1.00 59.75 83 GLN A N 1
ATOM 713 C CA . GLN A 1 83 ? 4.731 10.417 13.088 1.00 59.75 83 GLN A CA 1
ATOM 714 C C . GLN A 1 83 ? 5.546 9.945 11.884 1.00 59.75 83 GLN A C 1
ATOM 716 O O . GLN A 1 83 ? 6.249 8.930 11.975 1.00 59.75 83 GLN A O 1
ATOM 721 N N . GLN A 1 84 ? 5.463 10.672 10.766 1.00 55.91 84 GLN A N 1
ATOM 722 C CA . GLN A 1 84 ? 6.469 10.538 9.719 1.00 55.91 84 GLN A CA 1
ATOM 723 C C . GLN A 1 84 ? 7.817 10.613 10.423 1.00 55.91 84 GLN A C 1
ATOM 725 O O . GLN A 1 84 ? 8.130 11.618 11.067 1.00 55.91 84 GLN A O 1
ATOM 730 N N . ASN A 1 85 ? 8.572 9.519 10.394 1.00 53.44 85 ASN A N 1
ATOM 731 C CA . ASN A 1 85 ? 9.855 9.502 11.053 1.00 53.44 85 ASN A CA 1
ATOM 732 C C . ASN A 1 85 ? 10.679 10.583 10.345 1.00 53.44 85 ASN A C 1
ATOM 734 O O . ASN A 1 85 ? 11.002 10.446 9.170 1.00 53.44 85 ASN A O 1
ATOM 738 N N . GLY A 1 86 ? 10.977 11.687 11.034 1.00 46.88 86 GLY A N 1
ATOM 739 C CA . GLY A 1 86 ? 11.818 12.762 10.502 1.00 46.88 86 GLY A CA 1
ATOM 740 C C . GLY A 1 86 ? 13.248 12.292 10.215 1.00 46.88 86 GLY A C 1
ATOM 741 O O . GLY A 1 86 ? 14.066 13.065 9.719 1.00 46.88 86 GLY A O 1
ATOM 742 N N . ALA A 1 87 ? 13.558 11.022 10.516 1.00 51.53 87 ALA A N 1
ATOM 743 C CA . ALA A 1 87 ? 14.597 10.269 9.841 1.00 51.53 87 ALA A CA 1
ATOM 744 C C . ALA A 1 87 ? 14.379 10.413 8.335 1.00 51.53 87 ALA A C 1
ATOM 746 O O . ALA A 1 87 ? 13.572 9.695 7.752 1.00 51.53 87 ALA A O 1
ATOM 747 N N . GLY A 1 88 ? 15.074 11.380 7.729 1.00 44.75 88 GLY A N 1
ATOM 748 C CA . GLY A 1 88 ? 14.988 11.632 6.303 1.00 44.75 88 GLY A CA 1
ATOM 749 C C . GLY A 1 88 ? 15.106 10.297 5.596 1.00 44.75 88 GLY A C 1
ATOM 750 O O . GLY A 1 88 ? 16.163 9.665 5.660 1.00 44.75 88 GLY A O 1
ATOM 751 N N . HIS A 1 89 ? 14.013 9.839 4.983 1.00 49.69 89 HIS A N 1
ATOM 752 C CA . HIS A 1 89 ? 14.083 8.783 3.995 1.00 49.69 89 HIS A CA 1
ATOM 753 C C . HIS A 1 89 ? 15.117 9.308 3.005 1.00 49.69 89 HIS A C 1
ATOM 755 O O . HIS A 1 89 ? 14.851 10.263 2.278 1.00 49.69 89 HIS A O 1
ATOM 761 N N . ALA A 1 90 ? 16.352 8.799 3.099 1.00 47.06 90 ALA A N 1
ATOM 762 C CA . ALA A 1 90 ? 17.551 9.475 2.595 1.00 47.06 90 ALA A CA 1
ATOM 763 C C . ALA A 1 90 ? 17.538 9.661 1.069 1.00 47.06 90 ALA A C 1
ATOM 765 O O . ALA A 1 90 ? 18.447 10.232 0.468 1.00 47.06 90 ALA A O 1
ATOM 766 N N . THR A 1 91 ? 16.489 9.189 0.416 1.00 51.00 91 THR A N 1
ATOM 767 C CA . THR A 1 91 ? 16.218 9.347 -0.986 1.00 51.00 91 THR A CA 1
ATOM 768 C C . THR A 1 91 ? 14.704 9.427 -1.152 1.00 51.00 91 THR A C 1
ATOM 770 O O . THR A 1 91 ? 14.024 8.466 -0.804 1.00 51.00 91 THR A O 1
ATOM 773 N N . GLY A 1 92 ? 14.179 10.521 -1.712 1.00 58.88 92 GLY A N 1
ATOM 774 C CA . GLY A 1 92 ? 12.859 10.524 -2.347 1.00 58.88 92 GLY A CA 1
ATOM 775 C C . GLY A 1 92 ? 12.858 9.478 -3.458 1.00 58.88 92 GLY A C 1
ATOM 776 O O . GLY A 1 92 ? 13.258 9.758 -4.584 1.00 58.88 92 GLY A O 1
ATOM 777 N N . SER A 1 93 ? 12.574 8.225 -3.099 1.00 66.38 93 SER A N 1
ATOM 778 C CA . SER A 1 93 ? 12.668 7.086 -4.014 1.00 66.38 93 SER A CA 1
ATOM 779 C C . SER A 1 93 ? 11.644 7.232 -5.130 1.00 66.38 93 SER A C 1
ATOM 781 O O . SER A 1 93 ? 11.975 6.959 -6.279 1.00 66.38 93 SER A O 1
ATOM 783 N N . GLU A 1 94 ? 10.471 7.772 -4.792 1.00 69.56 94 GLU A N 1
ATOM 784 C CA . GLU A 1 94 ? 9.419 8.185 -5.720 1.00 69.56 94 GLU A CA 1
ATOM 785 C C . GLU A 1 94 ? 9.931 9.216 -6.740 1.00 69.56 94 GLU A C 1
ATOM 787 O O . GLU A 1 94 ? 9.922 8.964 -7.942 1.00 69.56 94 GLU A O 1
ATOM 792 N N . GLU A 1 95 ? 10.551 10.307 -6.274 1.00 71.94 95 GLU A N 1
ATOM 793 C CA . GLU A 1 95 ? 11.155 11.347 -7.132 1.00 71.94 95 GLU A CA 1
ATOM 794 C C . GLU A 1 95 ? 12.314 10.831 -8.007 1.00 71.94 95 GLU A C 1
ATOM 796 O O . GLU A 1 95 ? 12.781 11.502 -8.932 1.00 71.94 95 GLU A O 1
ATOM 801 N N . LYS A 1 96 ? 12.836 9.641 -7.697 1.00 82.50 96 LYS A N 1
ATOM 802 C CA . LYS A 1 96 ? 13.932 8.998 -8.426 1.00 82.50 96 LYS A CA 1
ATOM 803 C C . LYS A 1 96 ? 13.462 7.847 -9.307 1.00 82.50 96 LYS A C 1
ATOM 805 O O . LYS A 1 96 ? 14.310 7.309 -10.016 1.00 82.50 96 LYS A O 1
ATOM 810 N N . LEU A 1 97 ? 12.173 7.496 -9.333 1.00 84.62 97 LEU A N 1
ATOM 811 C CA . LEU A 1 97 ? 11.660 6.398 -10.163 1.00 84.62 97 LEU A CA 1
ATOM 812 C C . LEU A 1 97 ? 12.020 6.603 -11.639 1.00 84.62 97 LEU A C 1
ATOM 814 O O . LEU A 1 97 ? 12.610 5.716 -12.257 1.00 84.62 97 LEU A O 1
ATOM 818 N N . ALA A 1 98 ? 11.830 7.815 -12.165 1.00 86.75 98 ALA A N 1
ATOM 819 C CA . ALA A 1 98 ? 12.185 8.163 -13.544 1.00 86.75 98 ALA A CA 1
ATOM 820 C C . ALA A 1 98 ? 13.680 7.964 -13.888 1.00 86.75 98 ALA A C 1
ATOM 822 O O . ALA A 1 98 ? 14.040 7.907 -15.059 1.00 86.75 98 ALA A O 1
ATOM 823 N N . LYS A 1 99 ? 14.576 7.837 -12.894 1.00 88.38 99 LYS A N 1
ATOM 824 C CA . LYS A 1 99 ? 16.005 7.538 -13.123 1.00 88.38 99 LYS A CA 1
ATOM 825 C C . LYS A 1 99 ? 16.269 6.063 -13.420 1.00 88.38 99 LYS A C 1
ATOM 827 O O . LYS A 1 99 ? 17.327 5.741 -13.956 1.00 88.38 99 LYS A O 1
ATOM 832 N N . TYR A 1 100 ? 15.363 5.180 -13.012 1.00 88.50 100 TYR A N 1
ATOM 833 C CA . TYR A 1 100 ? 15.525 3.730 -13.111 1.00 88.50 100 TYR A CA 1
ATOM 834 C C . TYR A 1 100 ? 14.594 3.106 -14.145 1.00 88.50 100 TYR A C 1
ATOM 836 O O . TYR A 1 100 ? 14.933 2.072 -14.718 1.00 88.50 100 TYR A O 1
ATOM 844 N N . TYR A 1 101 ? 13.447 3.732 -14.388 1.00 91.06 101 TYR A N 1
ATOM 845 C CA . TYR A 1 101 ? 12.480 3.257 -15.360 1.00 91.06 101 TYR A CA 1
ATOM 846 C C . TYR A 1 101 ? 12.861 3.661 -16.786 1.00 91.06 101 TYR A C 1
ATOM 848 O O . TYR A 1 101 ? 13.336 4.766 -17.045 1.00 91.06 101 TYR A O 1
ATOM 856 N N . THR A 1 102 ? 12.595 2.754 -17.721 1.00 91.94 102 THR A N 1
ATOM 857 C CA . THR A 1 102 ? 12.282 3.111 -19.107 1.00 91.94 102 THR A CA 1
ATOM 858 C C . THR A 1 102 ? 10.776 2.970 -19.295 1.00 91.94 102 THR A C 1
ATOM 860 O O . THR A 1 102 ? 10.099 2.364 -18.462 1.00 91.94 102 THR A O 1
ATOM 863 N N . ARG A 1 103 ? 10.249 3.469 -20.412 1.00 90.44 103 ARG A N 1
ATOM 864 C CA . ARG A 1 103 ? 8.836 3.302 -20.758 1.00 90.44 103 ARG A CA 1
ATOM 865 C C . ARG A 1 103 ? 8.411 1.833 -20.823 1.00 90.44 103 ARG A C 1
ATOM 867 O O . ARG A 1 103 ? 7.312 1.482 -20.421 1.00 90.44 103 ARG A O 1
ATOM 874 N N . GLU A 1 104 ? 9.273 0.965 -21.336 1.00 91.75 104 GLU A N 1
ATOM 875 C CA . GLU A 1 104 ? 9.002 -0.471 -21.416 1.00 91.75 104 GLU A CA 1
ATOM 876 C C . GLU A 1 104 ? 8.930 -1.102 -20.021 1.00 91.75 104 GLU A C 1
ATOM 878 O O . GLU A 1 104 ? 8.103 -1.979 -19.791 1.00 91.75 104 GLU A O 1
ATOM 883 N N . LEU A 1 105 ? 9.766 -0.640 -19.083 1.00 93.38 105 LEU A N 1
ATOM 884 C CA . LEU A 1 105 ? 9.726 -1.103 -17.694 1.00 93.38 105 LEU A CA 1
ATOM 885 C C . LEU A 1 105 ? 8.499 -0.574 -16.949 1.00 93.38 105 LEU A C 1
ATOM 887 O O . LEU A 1 105 ? 7.952 -1.294 -16.123 1.00 93.38 105 LEU A O 1
ATOM 891 N N . GLU A 1 106 ? 8.058 0.649 -17.248 1.00 92.50 106 GLU A N 1
ATOM 892 C CA . GLU A 1 106 ? 6.802 1.196 -16.725 1.00 92.50 106 GLU A CA 1
ATOM 893 C C . GLU A 1 106 ? 5.624 0.349 -17.194 1.00 92.50 106 GLU A C 1
ATOM 895 O O . GLU A 1 106 ? 4.908 -0.171 -16.352 1.00 92.50 106 GLU A O 1
ATOM 900 N N . ILE A 1 107 ? 5.498 0.111 -18.505 1.00 91.62 107 ILE A N 1
ATOM 901 C CA . ILE A 1 107 ? 4.445 -0.752 -19.063 1.00 91.62 107 ILE A CA 1
ATOM 902 C C . ILE A 1 107 ? 4.490 -2.140 -18.421 1.00 91.62 107 ILE A C 1
ATOM 904 O O . ILE A 1 107 ? 3.452 -2.671 -18.053 1.00 91.62 107 ILE A O 1
ATOM 908 N N . PHE A 1 108 ? 5.679 -2.723 -18.247 1.00 92.69 108 PHE A N 1
ATOM 909 C CA . PHE A 1 108 ? 5.816 -4.021 -17.589 1.00 92.69 108 PHE A CA 1
ATOM 910 C C . PHE A 1 108 ? 5.296 -4.007 -16.144 1.00 92.69 108 PHE A C 1
ATOM 912 O O . PHE A 1 108 ? 4.569 -4.918 -15.749 1.00 92.69 108 PHE A O 1
ATOM 919 N N . VAL A 1 109 ? 5.678 -3.006 -15.343 1.00 92.19 109 VAL A N 1
ATOM 920 C CA . VAL A 1 109 ? 5.222 -2.884 -13.950 1.00 92.19 109 VAL A CA 1
ATOM 921 C C . VAL A 1 109 ? 3.722 -2.614 -13.909 1.00 92.19 109 VAL A C 1
ATOM 923 O O . VAL A 1 109 ? 3.020 -3.278 -13.150 1.00 92.19 109 VAL A O 1
ATOM 926 N N . GLU A 1 110 ? 3.226 -1.721 -14.765 1.00 91.81 110 GLU A N 1
ATOM 927 C CA . GLU A 1 110 ? 1.804 -1.421 -14.884 1.00 91.81 110 GLU A CA 1
ATOM 928 C C . GLU A 1 110 ? 1.003 -2.688 -15.262 1.00 91.81 110 GLU A C 1
ATOM 930 O O . GLU A 1 110 ? 0.072 -3.106 -14.583 1.00 91.81 110 GLU A O 1
ATOM 935 N N . GLU A 1 111 ? 1.398 -3.424 -16.291 1.00 91.75 111 GLU A N 1
ATOM 936 C CA . GLU A 1 111 ? 0.688 -4.651 -16.661 1.00 91.75 111 GLU A CA 1
ATOM 937 C C . GLU A 1 111 ? 0.751 -5.727 -15.568 1.00 91.75 111 GLU A C 1
ATOM 939 O O . GLU A 1 111 ? -0.249 -6.403 -15.312 1.00 91.75 111 GLU A O 1
ATOM 944 N N . LYS A 1 112 ? 1.901 -5.875 -14.902 1.00 91.38 112 LYS A N 1
ATOM 945 C CA . LYS A 1 112 ? 2.106 -6.905 -13.879 1.00 91.38 112 LYS A CA 1
ATOM 946 C C . LYS A 1 112 ? 1.275 -6.665 -12.622 1.00 91.38 112 LYS A C 1
ATOM 948 O O . LYS A 1 112 ? 0.684 -7.612 -12.110 1.00 91.38 112 LYS A O 1
ATOM 953 N N . TYR A 1 113 ? 1.247 -5.437 -12.117 1.00 90.69 113 TYR A N 1
ATOM 954 C CA . TYR A 1 113 ? 0.578 -5.103 -10.856 1.00 90.69 113 TYR A CA 1
ATOM 955 C C . TYR A 1 113 ? -0.838 -4.538 -11.071 1.00 90.69 113 TYR A C 1
ATOM 957 O O . TYR A 1 113 ? -1.493 -4.139 -10.115 1.00 90.69 113 TYR A O 1
ATOM 965 N N . ALA A 1 114 ? -1.357 -4.602 -12.307 1.00 92.38 114 ALA A N 1
ATOM 966 C CA . ALA A 1 114 ? -2.637 -4.038 -12.742 1.00 92.38 114 ALA A CA 1
ATOM 967 C C . ALA A 1 114 ? -3.835 -4.289 -11.824 1.00 92.38 114 ALA A C 1
ATOM 969 O O . ALA A 1 114 ? -4.755 -3.475 -11.760 1.00 92.38 114 ALA A O 1
ATOM 970 N N . ILE A 1 115 ? -3.870 -5.444 -11.164 1.00 91.19 115 ILE A N 1
ATOM 971 C CA . ILE A 1 115 ? -4.966 -5.793 -10.266 1.00 91.19 115 ILE A CA 1
ATOM 972 C C . ILE A 1 115 ? -4.998 -4.902 -9.020 1.00 91.19 115 ILE A C 1
ATOM 974 O O . ILE A 1 115 ? -6.076 -4.647 -8.507 1.00 91.19 115 ILE A O 1
ATOM 978 N N . GLU A 1 116 ? -3.863 -4.371 -8.565 1.00 88.69 116 GLU A N 1
ATOM 979 C CA . GLU A 1 116 ? -3.782 -3.590 -7.329 1.00 88.69 116 GLU A CA 1
ATOM 980 C C . GLU A 1 116 ? -4.465 -2.221 -7.447 1.00 88.69 116 GLU A C 1
ATOM 982 O O . GLU A 1 116 ? -5.160 -1.814 -6.521 1.00 88.69 116 GLU A O 1
ATOM 987 N N . TRP A 1 117 ? -4.353 -1.537 -8.588 1.00 87.00 117 TRP A N 1
ATOM 988 C CA . TRP A 1 117 ? -5.056 -0.262 -8.822 1.00 87.00 117 TRP A CA 1
ATOM 989 C C . TRP A 1 117 ? -6.432 -0.415 -9.470 1.00 87.00 117 TRP A C 1
ATOM 991 O O . TRP A 1 117 ? -7.258 0.487 -9.386 1.00 87.00 117 TRP A O 1
ATOM 1001 N N . LYS A 1 118 ? -6.728 -1.558 -10.101 1.00 88.75 118 LYS A N 1
ATOM 1002 C CA . LYS A 1 118 ? -8.083 -1.845 -10.611 1.00 88.75 118 LYS A CA 1
ATOM 1003 C C . LYS A 1 118 ? -9.028 -2.373 -9.538 1.00 88.75 118 LYS A C 1
ATOM 1005 O O . LYS A 1 118 ? -10.228 -2.445 -9.784 1.00 88.75 118 LYS A O 1
ATOM 1010 N N . HIS A 1 119 ? -8.502 -2.817 -8.400 1.00 87.25 119 HIS A N 1
ATOM 1011 C CA . HIS A 1 119 ? -9.313 -3.399 -7.345 1.00 87.25 119 HIS A CA 1
ATOM 1012 C C . HIS A 1 119 ? -9.938 -2.310 -6.470 1.00 87.25 119 HIS A C 1
ATOM 1014 O O . HIS A 1 119 ? -9.235 -1.590 -5.760 1.00 87.25 119 HIS A O 1
ATOM 1020 N N . ASP A 1 120 ? -11.271 -2.261 -6.466 1.00 85.12 120 ASP A N 1
ATOM 1021 C CA . ASP A 1 120 ? -12.072 -1.216 -5.814 1.00 85.12 120 ASP A CA 1
ATOM 1022 C C . ASP A 1 120 ? -11.755 -1.007 -4.322 1.00 85.12 120 ASP A C 1
ATOM 1024 O O . ASP A 1 120 ? -11.956 0.085 -3.796 1.00 85.12 120 ASP A O 1
ATOM 1028 N N . ILE A 1 121 ? -11.274 -2.044 -3.623 1.00 85.38 121 ILE A N 1
ATOM 1029 C CA . ILE A 1 121 ? -10.936 -1.963 -2.190 1.00 85.38 121 ILE A CA 1
ATOM 1030 C C . ILE A 1 121 ? -9.531 -1.388 -1.963 1.00 85.38 121 ILE A C 1
ATOM 1032 O O . ILE A 1 121 ? -9.300 -0.750 -0.942 1.00 85.38 121 ILE A O 1
ATOM 1036 N N . LEU A 1 122 ? -8.585 -1.642 -2.874 1.00 84.94 122 LEU A N 1
ATOM 1037 C CA . LEU A 1 122 ? -7.174 -1.307 -2.659 1.00 84.94 122 LEU A CA 1
ATOM 1038 C C . LEU A 1 122 ? -6.865 0.154 -2.984 1.00 84.94 122 LEU A C 1
ATOM 1040 O O . LEU A 1 122 ? -6.100 0.770 -2.254 1.00 84.94 122 LEU A O 1
ATOM 1044 N N . GLY A 1 123 ? -7.465 0.706 -4.044 1.00 79.25 123 GLY A N 1
ATOM 1045 C CA . GLY A 1 123 ? -7.397 2.143 -4.331 1.00 79.25 123 GLY A CA 1
ATOM 1046 C C . GLY A 1 123 ? -5.989 2.698 -4.586 1.00 79.25 123 GLY A C 1
ATOM 1047 O O . GLY A 1 123 ? -5.753 3.870 -4.312 1.00 79.25 123 GLY A O 1
ATOM 1048 N N . PHE A 1 124 ? -5.053 1.880 -5.079 1.00 84.31 124 PHE A N 1
ATOM 1049 C CA . PHE A 1 124 ? -3.728 2.360 -5.480 1.00 84.31 124 PHE A CA 1
ATOM 1050 C C . PHE A 1 124 ? -3.788 3.170 -6.783 1.00 84.31 124 PHE A C 1
ATOM 1052 O O . PHE A 1 124 ? -4.597 2.874 -7.660 1.00 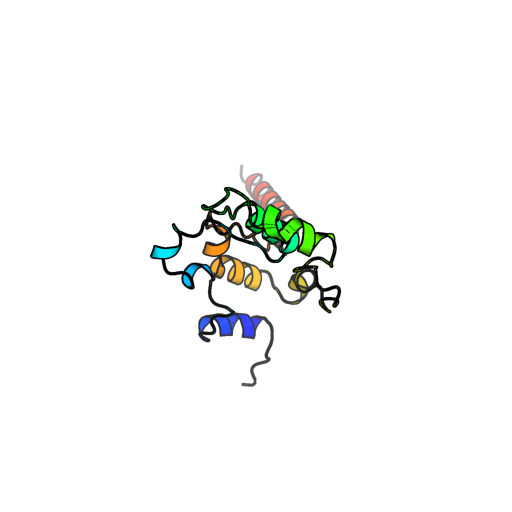84.31 124 PHE A O 1
ATOM 1059 N N . ASP A 1 125 ? -2.894 4.151 -6.923 1.00 83.56 125 ASP A N 1
ATOM 1060 C CA . ASP A 1 125 ? -2.749 4.958 -8.137 1.00 83.56 125 ASP A CA 1
ATOM 1061 C C . ASP A 1 125 ? -1.750 4.338 -9.129 1.0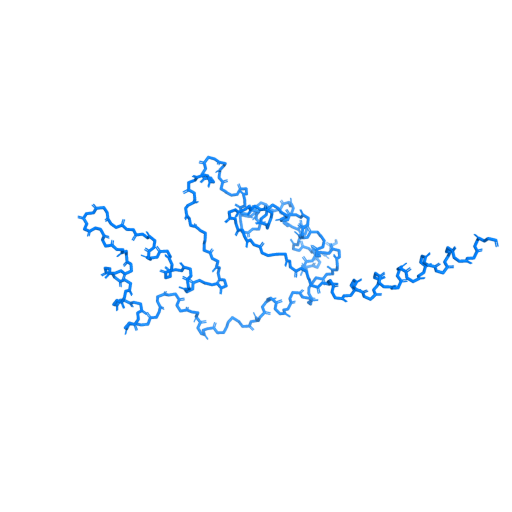0 83.56 125 ASP A C 1
ATOM 1063 O O . ASP A 1 125 ? -0.769 3.694 -8.744 1.00 83.56 125 ASP A O 1
ATOM 1067 N N . GLU A 1 126 ? -1.977 4.578 -10.422 1.00 84.94 126 GLU A N 1
ATOM 1068 C CA . GLU A 1 126 ? -1.025 4.245 -11.488 1.00 84.94 126 GLU A CA 1
ATOM 1069 C C . GLU A 1 126 ? 0.193 5.192 -11.471 1.00 84.94 126 GLU A C 1
ATOM 1071 O O . GLU A 1 126 ? 0.096 6.365 -11.104 1.00 84.94 126 GLU A O 1
ATOM 1076 N N . ILE A 1 127 ? 1.366 4.678 -11.864 1.00 82.38 127 ILE A N 1
ATOM 1077 C CA . ILE A 1 127 ? 2.667 5.343 -11.663 1.00 82.38 127 ILE A CA 1
ATOM 1078 C C . ILE A 1 127 ? 2.978 6.391 -12.757 1.00 82.38 127 ILE A C 1
ATOM 1080 O O . ILE A 1 127 ? 3.659 7.371 -12.457 1.00 82.38 127 ILE A O 1
ATOM 1084 N N . HIS A 1 128 ? 2.465 6.234 -13.987 1.00 87.00 128 HIS A N 1
ATOM 1085 C CA . HIS A 1 128 ? 2.388 7.254 -15.058 1.00 87.00 128 HIS A CA 1
ATOM 1086 C C . HIS A 1 128 ? 3.560 8.271 -15.158 1.00 87.00 128 HIS A C 1
ATOM 1088 O O . HIS A 1 128 ? 3.373 9.481 -15.329 1.00 87.00 128 HIS A O 1
ATOM 1094 N N . LEU A 1 129 ? 4.804 7.797 -15.105 1.00 87.00 129 LEU A N 1
ATOM 1095 C CA . LEU A 1 129 ? 6.041 8.580 -15.166 1.00 87.00 129 LEU A CA 1
ATOM 1096 C C . LEU A 1 129 ? 6.284 9.205 -16.546 1.00 87.00 129 LEU A C 1
ATOM 1098 O O . LEU A 1 129 ? 6.827 10.310 -16.629 1.00 87.00 129 LEU A O 1
ATOM 1102 N N . PHE A 1 130 ? 5.917 8.517 -17.635 1.00 85.12 130 PHE A N 1
ATOM 1103 C CA . PHE A 1 130 ? 6.242 8.946 -19.010 1.00 85.12 130 PHE A CA 1
ATOM 1104 C C . PHE A 1 130 ? 5.045 9.487 -19.807 1.00 85.12 130 PHE A C 1
ATOM 1106 O O . PHE A 1 130 ? 5.152 9.770 -21.009 1.00 85.12 130 PHE A O 1
ATOM 1113 N N . ASP A 1 131 ? 3.898 9.700 -19.165 1.00 75.69 131 ASP A N 1
ATOM 1114 C CA . ASP A 1 131 ? 2.682 10.129 -19.858 1.00 75.69 131 ASP A CA 1
ATOM 1115 C C . ASP A 1 131 ? 2.724 11.563 -20.409 1.00 75.69 131 ASP A C 1
ATOM 1117 O O . ASP A 1 131 ? 2.090 11.870 -21.426 1.00 75.69 131 ASP A O 1
ATOM 1121 N N . ASN A 1 132 ? 3.582 12.422 -19.861 1.00 58.66 132 ASN A N 1
ATOM 1122 C CA . ASN A 1 132 ? 3.797 13.775 -20.385 1.00 58.66 132 ASN A CA 1
ATOM 1123 C C . ASN A 1 132 ? 4.566 13.798 -21.725 1.00 58.66 132 ASN A C 1
ATOM 1125 O O . ASN A 1 132 ? 4.401 14.721 -22.528 1.00 58.66 132 ASN A O 1
ATOM 1129 N N . GLU A 1 133 ? 5.342 12.758 -22.050 1.00 54.59 133 GLU A N 1
ATOM 1130 C CA . GLU A 1 133 ? 5.966 12.604 -23.376 1.00 54.59 133 GLU A CA 1
ATOM 1131 C C . GLU A 1 133 ? 4.975 12.051 -24.416 1.00 54.59 133 GLU A C 1
ATOM 1133 O O . GLU A 1 133 ? 5.120 12.243 -25.637 1.00 54.59 133 GLU A O 1
ATOM 1138 N N . ASN A 1 134 ? 3.911 11.394 -23.940 1.00 51.31 134 ASN A N 1
ATOM 1139 C CA . ASN A 1 134 ? 2.832 10.884 -24.770 1.00 51.31 134 ASN A CA 1
ATOM 1140 C C . ASN A 1 134 ? 1.958 11.982 -25.349 1.00 51.31 134 ASN A C 1
ATOM 1142 O O . ASN A 1 134 ? 1.463 11.808 -26.457 1.00 51.31 134 ASN A O 1
ATOM 1146 N N . GLU A 1 135 ? 1.777 13.125 -24.698 1.00 50.53 135 GLU A N 1
ATOM 1147 C CA . GLU A 1 135 ? 0.896 14.152 -25.253 1.00 50.53 135 GLU A CA 1
ATOM 1148 C C . GLU A 1 135 ? 1.495 14.818 -26.505 1.00 50.53 135 GLU A C 1
ATOM 1150 O O . GLU A 1 135 ? 0.811 14.988 -27.520 1.00 50.53 135 GLU A O 1
ATOM 1155 N N . GLN A 1 136 ? 2.806 15.085 -26.514 1.00 49.19 136 GLN A N 1
ATOM 1156 C CA . GLN A 1 136 ? 3.505 15.609 -27.696 1.00 49.19 136 GLN A CA 1
ATOM 1157 C C . GLN A 1 136 ? 3.671 14.562 -28.805 1.00 49.19 136 GLN A C 1
ATOM 1159 O O . GLN A 1 136 ? 3.506 14.880 -29.987 1.00 49.19 136 GLN A O 1
ATOM 1164 N N . SER A 1 137 ? 3.944 13.301 -28.462 1.00 48.78 137 SER A N 1
ATOM 1165 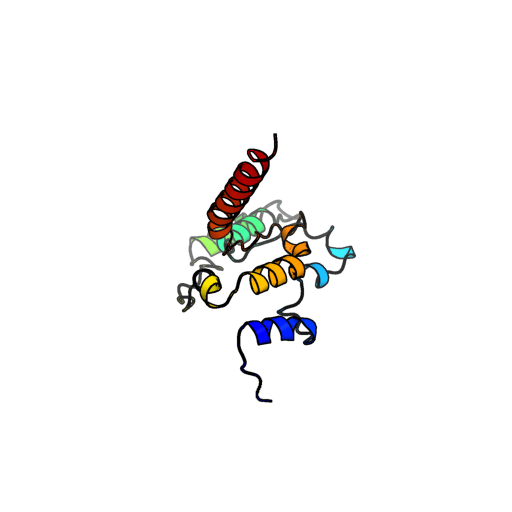C CA . SER A 1 137 ? 4.084 12.220 -29.447 1.00 48.78 137 SER A CA 1
ATOM 1166 C C . SER A 1 137 ? 2.732 11.730 -29.998 1.00 48.78 137 SER A C 1
ATOM 1168 O O . SER A 1 137 ? 2.635 11.440 -31.196 1.00 48.78 137 SER A O 1
ATOM 1170 N N . ARG A 1 138 ? 1.649 11.752 -29.201 1.00 47.56 138 ARG A N 1
ATOM 1171 C CA . ARG A 1 138 ? 0.253 11.572 -29.656 1.00 47.56 138 ARG A CA 1
ATOM 1172 C C . ARG A 1 138 ? -0.198 12.752 -30.527 1.00 47.56 138 ARG A C 1
ATOM 1174 O O . ARG A 1 138 ? -0.820 12.505 -31.560 1.00 47.56 138 ARG A O 1
ATOM 1181 N N . ARG A 1 139 ? 0.167 14.007 -30.207 1.00 48.31 139 ARG A N 1
ATOM 1182 C CA . ARG A 1 139 ? -0.059 15.186 -31.080 1.00 48.31 139 ARG A CA 1
ATOM 1183 C C . ARG A 1 139 ? 0.689 15.075 -32.416 1.00 48.31 139 ARG A C 1
ATOM 1185 O O . ARG A 1 139 ? 0.076 15.278 -33.461 1.00 48.31 139 ARG A O 1
ATOM 1192 N N . LYS A 1 140 ? 1.965 14.663 -32.422 1.00 46.78 140 LYS A N 1
ATOM 1193 C CA . LYS A 1 140 ? 2.739 14.413 -33.659 1.00 46.78 140 LYS A CA 1
ATOM 1194 C C . LYS A 1 140 ? 2.153 13.274 -34.500 1.00 46.78 140 LYS A C 1
ATOM 1196 O O . LYS A 1 140 ? 1.990 13.442 -35.706 1.00 46.78 140 LYS A O 1
ATOM 1201 N N . LYS A 1 141 ? 1.772 12.144 -33.887 1.00 47.28 141 LYS A N 1
ATOM 1202 C CA . LYS A 1 141 ? 1.123 11.018 -34.592 1.00 47.28 141 LYS A CA 1
ATOM 1203 C C . LYS A 1 141 ? -0.269 11.382 -35.132 1.00 47.28 141 LYS A C 1
ATOM 1205 O O . LYS A 1 141 ? -0.617 10.930 -36.221 1.00 47.28 141 LYS A O 1
ATOM 1210 N N . ARG A 1 142 ? -1.050 12.219 -34.431 1.00 47.44 142 ARG A N 1
ATOM 1211 C CA . ARG A 1 142 ? -2.333 12.761 -34.928 1.00 47.44 142 ARG A CA 1
ATOM 1212 C C . ARG A 1 142 ? -2.138 13.732 -36.099 1.00 47.44 142 ARG A C 1
ATOM 1214 O O . ARG A 1 142 ? -2.853 13.599 -37.087 1.00 47.44 142 ARG A O 1
ATOM 1221 N N . ASN A 1 143 ? -1.137 14.615 -36.043 1.00 43.16 143 ASN A N 1
ATOM 1222 C CA . ASN A 1 143 ? -0.802 15.512 -37.156 1.00 43.16 143 ASN A CA 1
ATOM 1223 C C . ASN A 1 143 ? -0.299 14.756 -38.397 1.00 43.16 143 ASN A C 1
ATOM 1225 O O . ASN A 1 143 ? -0.721 15.079 -39.503 1.00 43.16 143 ASN A O 1
ATOM 1229 N N . LEU A 1 144 ? 0.515 13.703 -38.243 1.00 45.66 144 LEU A N 1
ATOM 1230 C CA . LEU A 1 144 ? 0.911 12.860 -39.381 1.00 45.66 144 LEU A CA 1
ATOM 1231 C C . LEU A 1 144 ? -0.278 12.106 -40.000 1.00 45.66 144 LEU A C 1
ATOM 1233 O O . LEU A 1 144 ? -0.364 12.015 -41.221 1.00 45.66 144 LEU A O 1
ATOM 1237 N N . ARG A 1 145 ? -1.217 11.597 -39.191 1.00 41.50 145 ARG A N 1
ATOM 1238 C CA . ARG A 1 145 ? -2.430 10.934 -39.707 1.00 41.50 145 ARG A CA 1
ATOM 1239 C C . ARG A 1 145 ? -3.368 11.897 -40.436 1.00 41.50 145 ARG A C 1
ATOM 1241 O O . ARG A 1 145 ? -3.978 11.487 -41.417 1.00 41.50 145 ARG A O 1
ATOM 1248 N N . TYR A 1 146 ? -3.455 13.156 -40.000 1.00 39.31 146 TYR A N 1
ATOM 1249 C CA . TYR A 1 146 ? -4.204 14.183 -40.726 1.00 39.31 146 TYR A CA 1
ATOM 1250 C C . TYR A 1 146 ? -3.551 14.483 -42.076 1.00 39.31 146 TYR A C 1
ATOM 1252 O O . TYR A 1 146 ? -4.236 14.382 -43.082 1.00 39.31 146 TYR A O 1
ATOM 1260 N N . ILE A 1 147 ? -2.235 14.724 -42.125 1.00 47.62 147 ILE A N 1
ATOM 1261 C CA . ILE A 1 147 ? -1.497 15.031 -43.368 1.00 47.62 147 ILE A CA 1
ATOM 1262 C C . ILE A 1 147 ? -1.611 13.902 -44.410 1.00 47.62 147 ILE A C 1
ATOM 1264 O O . ILE A 1 147 ? -1.785 14.175 -45.594 1.00 47.62 147 ILE A O 1
ATOM 1268 N N . ILE A 1 148 ? -1.583 12.635 -43.983 1.00 47.69 148 ILE A N 1
ATOM 1269 C CA . ILE A 1 148 ? -1.721 11.480 -44.888 1.00 47.69 148 ILE A CA 1
ATOM 1270 C C . ILE A 1 148 ? -3.143 11.374 -45.482 1.00 47.69 148 ILE A C 1
ATOM 1272 O O . ILE A 1 148 ? -3.299 10.893 -46.603 1.00 47.69 148 ILE A O 1
ATOM 1276 N N . ASN A 1 149 ? -4.173 11.859 -44.778 1.00 44.50 149 ASN A N 1
ATOM 1277 C CA . ASN A 1 149 ? -5.568 11.803 -45.232 1.00 44.50 149 ASN A CA 1
ATOM 1278 C C . ASN A 1 149 ? -6.010 12.997 -46.098 1.00 44.50 149 ASN A C 1
ATOM 1280 O O . ASN A 1 149 ? -7.054 12.907 -46.733 1.00 44.50 149 ASN A O 1
ATOM 1284 N N . ILE A 1 150 ? -5.235 14.086 -46.173 1.00 49.47 150 ILE A N 1
ATOM 1285 C CA . ILE A 1 150 ? -5.526 15.243 -47.054 1.00 49.47 150 ILE A CA 1
ATOM 1286 C C . ILE A 1 150 ? -4.876 15.116 -48.443 1.00 49.47 150 ILE A C 1
ATOM 1288 O O . ILE A 1 150 ? -5.128 15.944 -49.309 1.00 49.47 150 ILE A O 1
ATOM 1292 N N . GLY A 1 151 ? -4.046 14.089 -48.665 1.00 47.09 151 GLY A N 1
ATOM 1293 C CA . GLY A 1 151 ? -3.341 13.835 -49.931 1.00 47.09 151 GLY A CA 1
ATOM 1294 C C . GLY A 1 151 ? -3.954 12.737 -50.809 1.00 47.09 151 GLY A C 1
ATOM 1295 O O . GLY A 1 151 ? -3.297 12.273 -51.737 1.00 47.09 151 GLY A O 1
ATOM 1296 N N . LYS A 1 152 ? -5.172 12.276 -50.502 1.00 49.53 152 LYS A N 1
ATOM 1297 C CA . LYS A 1 152 ? -5.921 11.304 -51.312 1.00 49.53 152 LYS A CA 1
ATOM 1298 C C . LYS A 1 152 ? -7.318 11.841 -51.618 1.00 49.53 152 LYS A C 1
ATOM 1300 O O . LYS A 1 152 ? -8.275 11.451 -50.961 1.00 49.53 152 LYS A O 1
ATOM 1305 N N . ASN A 1 153 ? -7.395 12.744 -52.588 1.00 41.97 153 ASN A N 1
ATOM 1306 C CA . ASN A 1 153 ? -8.564 12.999 -53.430 1.00 41.97 153 ASN A CA 1
ATOM 1307 C C . ASN A 1 153 ? -8.056 13.391 -54.814 1.00 41.97 153 ASN A C 1
ATOM 1309 O O . ASN A 1 153 ? -7.167 14.269 -54.861 1.00 41.97 153 ASN A O 1
#

Foldseek 3Di:
DDDDPAPVVVLVCLVVPPDPVSDQVVVVDPPVCPVVPPADDDPVCNQVSVLVQQCVAADPPPRDGNCVPDVVCPDPPVHHPPPPPPPPPVDPVLVCPVVRDDPVNLVVVCVRNVCQCVPPRNPDDRSCPCVVVVVVVVVVVVVVVVVVVVPDD

Sequence (153 aa):
MIWRKNFTYFLERTQDCHDPHWQIQYDVVDEKWWSKIDFVGHMHHIHDDAKSLLKFLRSNKDGLTAWEKVGKDGWEKNGEFLQQNGAGHATGSEEKLAKYYTRELEIFVEEKYAIEWKHDILGFDEIHLFDNENEQSRRKKRNLRYIINIGKN

pLDDT: mean 78.25, std 17.46, range [39.31, 96.5]